Protein AF-A0A3L6DCF6-F1 (afdb_monomer)

pLDDT: mean 74.69, std 24.68, range [28.59, 96.44]

Nearest PDB structures (foldseek):
  2i6b-assembly2_B  TM=7.792E-01  e=4.468E-04  Homo sapiens
  4o1l-assembly2_A  TM=8.245E-01  e=1.700E-03  Homo sapiens
  4o1l-assembly3_B  TM=7.896E-01  e=2.374E-03  Homo sapiens
  1bx4-assembly1_A  TM=7.912E-01  e=4.952E-03  Homo sapiens
  5kb5-assembly1_A  TM=7.960E-01  e=9.036E-03  Mus musculus

Structure (mmCIF, N/CA/C/O backbone):
data_AF-A0A3L6DCF6-F1
#
_entry.id   AF-A0A3L6DCF6-F1
#
loop_
_atom_site.group_PDB
_atom_site.id
_atom_site.type_symbol
_atom_site.label_atom_id
_atom_site.label_alt_id
_atom_site.label_comp_id
_atom_site.label_asym_id
_atom_site.label_entity_id
_atom_site.label_seq_id
_atom_site.pdbx_PDB_ins_code
_atom_site.Cartn_x
_atom_site.Cartn_y
_atom_site.Cartn_z
_atom_site.occupancy
_atom_site.B_iso_or_equiv
_atom_site.auth_seq_id
_atom_site.auth_comp_id
_atom_site.auth_asym_id
_atom_site.auth_atom_id
_atom_site.pdbx_PDB_model_num
ATOM 1 N N . MET A 1 1 ? 62.557 -19.282 30.391 1.00 39.28 1 MET A N 1
ATOM 2 C CA . MET A 1 1 ? 63.214 -20.582 30.175 1.00 39.28 1 MET A CA 1
ATOM 3 C C . MET A 1 1 ? 62.256 -21.398 29.322 1.00 39.28 1 MET A C 1
ATOM 5 O O . MET A 1 1 ? 61.224 -21.790 29.841 1.00 39.28 1 MET A O 1
ATOM 9 N N . ASP A 1 2 ? 62.428 -21.539 28.011 1.00 40.66 2 ASP A N 1
ATOM 10 C CA . ASP A 1 2 ? 63.396 -20.920 27.084 1.00 40.66 2 ASP A CA 1
ATOM 11 C C . ASP A 1 2 ? 62.644 -20.511 25.798 1.00 40.66 2 ASP A C 1
ATOM 13 O O . ASP A 1 2 ? 61.616 -21.097 25.482 1.00 40.66 2 ASP A O 1
ATOM 17 N N . ARG A 1 3 ? 62.909 -19.362 25.163 1.00 33.06 3 ARG A N 1
ATOM 18 C CA . ARG A 1 3 ? 64.128 -18.913 24.453 1.00 33.06 3 ARG A CA 1
ATOM 19 C C . ARG A 1 3 ? 64.328 -19.662 23.125 1.00 33.06 3 ARG A C 1
ATOM 21 O O . ARG A 1 3 ? 64.886 -20.750 23.091 1.00 33.06 3 ARG A O 1
ATOM 28 N N . ALA A 1 4 ? 63.887 -19.034 22.035 1.00 43.88 4 ALA A N 1
ATOM 29 C CA . ALA A 1 4 ? 64.196 -19.442 20.663 1.00 43.88 4 ALA A CA 1
ATOM 30 C C . ALA A 1 4 ? 65.605 -18.985 20.233 1.00 43.88 4 ALA A C 1
ATOM 32 O O . ALA A 1 4 ? 66.178 -18.089 20.865 1.00 43.88 4 ALA A O 1
ATOM 33 N N . PRO A 1 5 ? 66.123 -19.542 19.125 1.00 48.34 5 PRO A N 1
ATOM 34 C CA . PRO A 1 5 ? 66.824 -18.709 18.140 1.00 48.34 5 PRO A CA 1
ATOM 35 C C . PRO A 1 5 ? 66.491 -19.038 16.659 1.00 48.34 5 PRO A C 1
ATOM 37 O O . PRO A 1 5 ? 66.189 -20.177 16.339 1.00 48.34 5 PRO A O 1
ATOM 40 N N . GLU A 1 6 ? 66.562 -17.998 15.806 1.00 37.25 6 GLU A N 1
ATOM 41 C CA . GLU A 1 6 ? 67.242 -17.886 14.478 1.00 37.25 6 GLU A CA 1
ATOM 42 C C . GLU A 1 6 ? 67.192 -19.024 13.412 1.00 37.25 6 GLU A C 1
ATOM 44 O O . GLU A 1 6 ? 67.131 -20.195 13.746 1.00 37.25 6 GLU A O 1
ATOM 49 N N . ARG A 1 7 ? 67.337 -18.811 12.084 1.00 31.50 7 ARG A N 1
ATOM 50 C CA . ARG A 1 7 ? 67.260 -17.663 11.128 1.00 31.50 7 ARG A CA 1
ATOM 51 C C . ARG A 1 7 ? 67.225 -18.236 9.677 1.00 31.50 7 ARG A C 1
ATOM 53 O O . ARG A 1 7 ? 67.524 -19.407 9.482 1.00 31.50 7 ARG A O 1
ATOM 60 N N . ALA A 1 8 ? 66.922 -17.409 8.668 1.00 35.50 8 ALA A N 1
ATOM 61 C CA . ALA A 1 8 ? 67.110 -17.665 7.212 1.00 35.50 8 ALA A CA 1
ATOM 62 C C . ALA A 1 8 ? 68.236 -16.740 6.649 1.00 35.50 8 ALA A C 1
ATOM 64 O O . ALA A 1 8 ? 68.795 -16.014 7.481 1.00 35.50 8 ALA A O 1
ATOM 65 N N . PRO A 1 9 ? 68.562 -16.619 5.326 1.00 55.28 9 PRO A N 1
ATOM 66 C CA . PRO A 1 9 ? 68.182 -17.326 4.068 1.00 55.28 9 PRO A CA 1
ATOM 67 C C . PRO A 1 9 ? 69.472 -17.951 3.408 1.00 55.28 9 PRO A C 1
ATOM 69 O O . PRO A 1 9 ? 70.276 -18.413 4.220 1.00 55.28 9 PRO A O 1
ATOM 72 N N . PRO A 1 10 ? 69.811 -17.976 2.075 1.00 43.50 10 PRO A N 1
ATOM 73 C CA . PRO A 1 10 ? 69.110 -17.729 0.783 1.00 43.50 10 PRO A CA 1
ATOM 74 C C . PRO A 1 10 ? 69.400 -18.747 -0.380 1.00 43.50 10 PRO A C 1
ATOM 76 O O . PRO A 1 10 ? 70.122 -19.721 -0.202 1.00 43.50 10 PRO A O 1
ATOM 79 N N . GLY A 1 11 ? 68.883 -18.459 -1.592 1.00 29.33 11 GLY A N 1
ATOM 80 C CA . GLY A 1 11 ? 69.144 -19.115 -2.905 1.00 29.33 11 GLY A CA 1
ATOM 81 C C . GLY A 1 11 ? 67.841 -19.169 -3.739 1.00 29.33 11 GLY A C 1
ATOM 82 O O . GLY A 1 11 ? 66.819 -19.510 -3.155 1.00 29.33 11 GLY A O 1
ATOM 83 N N . ALA A 1 12 ? 67.684 -18.687 -4.986 1.00 31.36 12 ALA A N 1
ATOM 84 C CA . ALA A 1 12 ? 68.472 -18.736 -6.241 1.00 31.36 12 ALA A CA 1
ATOM 85 C C . ALA A 1 12 ? 68.382 -20.094 -6.985 1.00 31.36 12 ALA A C 1
ATOM 87 O O . ALA A 1 12 ? 68.496 -21.119 -6.318 1.00 31.36 12 ALA A O 1
ATOM 88 N N . SER A 1 13 ? 68.223 -20.181 -8.318 1.00 32.66 13 SER A N 1
ATOM 89 C CA . SER A 1 13 ? 67.765 -19.227 -9.367 1.00 32.66 13 SER A CA 1
ATOM 90 C C . SER A 1 13 ? 67.566 -19.979 -10.713 1.00 32.66 13 SER A C 1
ATOM 92 O O . SER A 1 13 ? 68.045 -21.106 -10.821 1.00 32.66 13 SER A O 1
ATOM 94 N N . GLU A 1 14 ? 66.884 -19.362 -11.702 1.00 30.86 14 GLU A N 1
ATOM 95 C CA . GLU A 1 14 ? 66.653 -19.879 -13.084 1.00 30.86 14 GLU A CA 1
ATOM 96 C C . GLU A 1 14 ? 65.966 -21.281 -13.160 1.00 30.86 14 GLU A C 1
ATOM 98 O O . GLU A 1 14 ? 65.619 -21.844 -12.121 1.00 30.86 14 GLU A O 1
ATOM 103 N N . SER A 1 15 ? 65.579 -21.896 -14.288 1.00 30.95 15 SER A N 1
ATOM 104 C CA . SER A 1 15 ? 65.615 -21.669 -15.762 1.00 30.95 15 SER A CA 1
ATOM 105 C C . SER A 1 15 ? 64.418 -22.444 -16.384 1.00 30.95 15 SER A C 1
ATOM 107 O O . SER A 1 15 ? 63.766 -23.199 -15.661 1.00 30.95 15 SER A O 1
ATOM 109 N N . ASP A 1 16 ? 64.042 -22.411 -17.669 1.00 29.14 16 ASP A N 1
ATOM 110 C CA . ASP A 1 16 ? 64.216 -21.525 -18.843 1.00 29.14 16 ASP A CA 1
ATOM 111 C C . ASP A 1 16 ? 63.057 -21.876 -19.817 1.00 29.14 16 ASP A C 1
ATOM 113 O O . ASP A 1 16 ? 62.383 -22.885 -19.608 1.00 29.14 16 ASP A O 1
ATOM 117 N N . ASP A 1 17 ? 62.811 -21.053 -20.844 1.00 32.91 17 ASP A N 1
ATOM 118 C CA . ASP A 1 17 ? 62.524 -21.485 -22.235 1.00 32.91 17 ASP A CA 1
ATOM 119 C C . ASP A 1 17 ? 62.140 -20.252 -23.083 1.00 32.91 17 ASP A C 1
ATOM 121 O O . ASP A 1 17 ? 60.974 -19.862 -23.189 1.00 32.91 17 ASP A O 1
ATOM 125 N N . GLU A 1 18 ? 63.146 -19.611 -23.686 1.00 34.00 18 GLU A N 1
ATOM 126 C CA . GLU A 1 18 ? 62.960 -18.613 -24.746 1.00 34.00 18 GLU A CA 1
ATOM 127 C C . GLU A 1 18 ? 63.089 -19.279 -26.126 1.00 34.00 18 GLU A C 1
ATOM 129 O O . GLU A 1 18 ? 64.118 -19.884 -26.424 1.00 34.00 18 GLU A O 1
ATOM 134 N N . GLU A 1 19 ? 62.116 -19.077 -27.020 1.00 33.81 19 GLU A N 1
ATOM 135 C CA . GLU A 1 19 ? 62.343 -19.183 -28.471 1.00 33.81 19 GLU A CA 1
ATOM 136 C C . GLU A 1 19 ? 62.089 -17.821 -29.140 1.00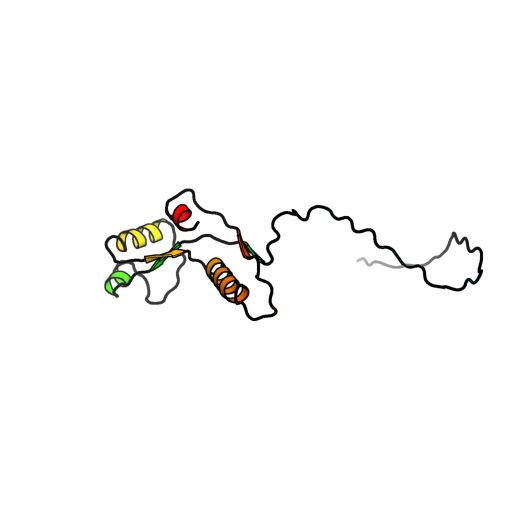 33.81 19 GLU A C 1
ATOM 138 O O . GLU A 1 19 ? 60.973 -17.494 -29.552 1.00 33.81 19 GLU A O 1
ATOM 143 N N . GLU A 1 20 ? 63.141 -17.004 -29.268 1.00 34.25 20 GLU A N 1
ATOM 144 C CA . GLU A 1 20 ? 63.126 -15.824 -30.140 1.00 34.25 20 GLU A CA 1
ATOM 145 C C . GLU A 1 20 ? 63.503 -16.222 -31.573 1.00 34.25 20 GLU A C 1
ATOM 147 O O . GLU A 1 20 ? 64.653 -16.574 -31.836 1.00 34.25 20 GLU A O 1
ATOM 152 N N . HIS A 1 21 ? 62.593 -16.055 -32.541 1.00 31.72 21 HIS A N 1
ATOM 153 C CA . HIS A 1 21 ? 62.956 -16.082 -33.962 1.00 31.72 21 HIS A CA 1
ATOM 154 C C . HIS A 1 21 ? 62.210 -15.042 -34.818 1.00 31.72 21 HIS A C 1
ATOM 156 O O . HIS A 1 21 ? 61.031 -15.184 -35.131 1.00 31.72 21 HIS A O 1
ATOM 162 N N . GLY A 1 22 ? 62.969 -14.067 -35.339 1.00 28.59 22 GLY A N 1
ATOM 163 C CA . GLY A 1 22 ? 62.729 -13.525 -36.684 1.00 28.59 22 GLY A CA 1
ATOM 164 C C . GLY A 1 22 ? 62.105 -12.131 -36.800 1.00 28.59 22 GLY A C 1
ATOM 165 O O . GLY A 1 22 ? 60.986 -11.982 -37.288 1.00 28.59 22 GLY A O 1
ATOM 166 N N . LEU A 1 23 ? 62.878 -11.077 -36.515 1.00 34.84 23 LEU A N 1
ATOM 167 C CA . LEU A 1 23 ? 62.540 -9.714 -36.947 1.00 34.84 23 LEU A CA 1
ATOM 168 C C . LEU A 1 23 ? 62.413 -9.617 -38.481 1.00 34.84 23 LEU A C 1
ATOM 170 O O . LEU A 1 23 ? 63.405 -9.740 -39.204 1.00 34.84 23 LEU A O 1
ATOM 174 N N . ARG A 1 24 ? 61.224 -9.272 -38.996 1.00 31.45 24 ARG A N 1
ATOM 175 C CA . ARG A 1 24 ? 61.079 -8.767 -40.373 1.00 31.45 24 ARG A CA 1
ATOM 176 C C . ARG A 1 24 ? 59.949 -7.746 -40.498 1.00 31.45 24 ARG A C 1
ATOM 178 O O . ARG A 1 24 ? 58.777 -8.074 -40.361 1.00 31.45 24 ARG A O 1
ATOM 185 N N . GLY A 1 25 ? 60.310 -6.491 -40.766 1.00 36.22 25 GLY A N 1
ATOM 186 C CA . GLY A 1 25 ? 59.351 -5.391 -40.886 1.00 36.22 25 GLY A CA 1
ATOM 187 C C . GLY A 1 25 ? 58.447 -5.504 -42.119 1.00 36.22 25 GLY A C 1
ATOM 188 O O . GLY A 1 25 ? 58.916 -5.815 -43.214 1.00 36.22 25 GLY A O 1
ATOM 189 N N . GLY A 1 26 ? 57.161 -5.193 -41.936 1.00 30.64 26 GLY A N 1
ATOM 190 C CA . GLY A 1 26 ? 56.140 -5.125 -42.982 1.00 30.64 26 GLY A CA 1
ATOM 191 C C . GLY A 1 26 ? 55.215 -3.925 -42.765 1.00 30.64 26 GLY A C 1
ATOM 192 O O . GLY A 1 26 ? 54.868 -3.588 -41.633 1.00 30.64 26 GLY A O 1
ATOM 193 N N . LYS A 1 27 ? 54.856 -3.241 -43.852 1.00 30.42 27 LYS A N 1
ATOM 194 C CA . LYS A 1 27 ? 54.030 -2.025 -43.845 1.00 30.42 27 LYS A CA 1
ATOM 195 C C . LYS A 1 27 ? 52.558 -2.398 -43.633 1.00 30.42 27 LYS A C 1
ATOM 197 O O . LYS A 1 27 ? 52.041 -3.243 -44.353 1.00 30.42 27 LYS A O 1
ATOM 202 N N . ARG A 1 28 ? 51.890 -1.766 -42.660 1.00 32.72 28 ARG A N 1
ATOM 203 C CA . ARG A 1 28 ? 50.436 -1.888 -42.464 1.00 32.72 28 ARG A CA 1
ATOM 204 C C . ARG A 1 28 ? 49.716 -0.927 -43.404 1.00 32.72 28 ARG A C 1
ATOM 206 O O . ARG A 1 28 ? 49.635 0.262 -43.107 1.00 32.72 28 ARG A O 1
ATOM 213 N N . ASP A 1 29 ? 49.209 -1.458 -44.507 1.00 32.44 29 ASP A N 1
ATOM 214 C CA . ASP A 1 29 ? 48.124 -0.850 -45.278 1.00 32.44 29 ASP A CA 1
ATOM 215 C C . ASP A 1 29 ? 46.809 -1.551 -44.879 1.00 32.44 29 ASP A C 1
ATOM 217 O O . ASP A 1 29 ? 46.836 -2.703 -44.447 1.00 32.44 29 ASP A O 1
ATOM 221 N N . GLY A 1 30 ? 45.688 -0.826 -44.880 1.00 41.56 30 GLY A N 1
ATOM 222 C CA . GLY A 1 30 ? 44.486 -1.224 -44.134 1.00 41.56 30 GLY A CA 1
ATOM 223 C C . GLY A 1 30 ? 43.624 -2.294 -44.807 1.00 41.56 30 GLY A C 1
ATOM 224 O O . GLY A 1 30 ? 43.265 -2.155 -45.974 1.00 41.56 30 GLY A O 1
ATOM 225 N N . GLU A 1 31 ? 43.225 -3.299 -44.029 1.00 34.03 31 GLU A N 1
ATOM 226 C CA . GLU A 1 31 ? 42.185 -4.269 -44.379 1.00 34.03 31 GLU A CA 1
ATOM 227 C C . GLU A 1 31 ? 40.854 -3.820 -43.753 1.00 34.03 31 GLU A C 1
ATOM 229 O O . GLU A 1 31 ? 40.829 -3.361 -42.607 1.00 34.03 31 GLU A O 1
ATOM 234 N N . VAL A 1 32 ? 39.760 -3.877 -44.517 1.00 40.88 32 VAL A N 1
ATOM 235 C CA . VAL A 1 32 ? 38.416 -3.535 -44.027 1.00 40.88 32 VAL A CA 1
ATOM 236 C C . VAL A 1 32 ? 37.756 -4.783 -43.454 1.00 40.88 32 VAL A C 1
ATOM 238 O O . VAL A 1 32 ? 37.485 -5.733 -44.182 1.00 40.88 32 VAL A O 1
ATOM 241 N N . ASP A 1 33 ? 37.517 -4.770 -42.145 1.00 38.09 33 ASP A N 1
ATOM 242 C CA . ASP A 1 33 ? 36.827 -5.845 -41.431 1.00 38.09 33 ASP A CA 1
ATOM 243 C C . ASP A 1 33 ? 35.329 -5.796 -41.784 1.00 38.09 33 ASP A C 1
ATOM 245 O O . ASP A 1 33 ? 34.569 -4.975 -41.262 1.00 38.09 33 ASP A O 1
ATOM 249 N N . ASP A 1 34 ? 34.929 -6.609 -42.766 1.00 41.31 34 ASP A N 1
ATOM 250 C CA . ASP A 1 34 ? 33.547 -6.717 -43.245 1.00 41.31 34 ASP A CA 1
ATOM 251 C C . ASP A 1 34 ? 32.731 -7.533 -42.227 1.00 41.31 34 ASP A C 1
ATOM 253 O O . ASP A 1 34 ? 32.573 -8.755 -42.318 1.00 41.31 34 ASP A O 1
ATOM 257 N N . ALA A 1 35 ? 32.319 -6.840 -41.163 1.00 47.03 35 ALA A N 1
ATOM 258 C CA . ALA A 1 35 ? 31.728 -7.422 -39.967 1.00 47.03 35 ALA A CA 1
ATOM 259 C C . ALA A 1 35 ? 30.365 -8.077 -40.259 1.00 47.03 35 ALA A C 1
ATOM 261 O O . ALA A 1 35 ? 29.314 -7.436 -40.211 1.00 47.03 35 ALA A O 1
ATOM 262 N N . LEU A 1 36 ? 30.397 -9.384 -40.531 1.00 47.03 36 LEU A N 1
ATOM 263 C CA . LEU A 1 36 ? 29.235 -10.230 -40.809 1.00 47.03 36 LEU A CA 1
ATOM 264 C C . LEU A 1 36 ? 28.151 -10.094 -39.721 1.00 47.03 36 LEU A C 1
ATOM 266 O O . LEU A 1 36 ? 28.303 -10.611 -38.612 1.00 47.03 36 LEU A O 1
ATOM 270 N N . GLU A 1 37 ? 27.022 -9.455 -40.043 1.00 51.34 37 GLU A N 1
ATOM 271 C CA . GLU A 1 37 ? 25.892 -9.342 -39.114 1.00 51.34 37 GLU A CA 1
ATOM 272 C C . GLU A 1 37 ? 25.230 -10.706 -38.852 1.00 51.34 37 GLU A C 1
ATOM 274 O O . GLU A 1 37 ? 24.433 -11.209 -39.652 1.00 51.34 37 GLU A O 1
ATOM 279 N N . LEU A 1 38 ? 25.480 -11.284 -37.671 1.00 49.78 38 LEU A N 1
ATOM 280 C CA . LEU A 1 38 ? 24.675 -12.389 -37.146 1.00 49.78 38 LEU A CA 1
ATOM 281 C C . LEU A 1 38 ? 23.293 -11.878 -36.708 1.00 49.78 38 LEU A C 1
ATOM 283 O O . LEU A 1 38 ? 23.031 -11.647 -35.527 1.00 49.78 38 LEU A O 1
ATOM 287 N N . SER A 1 39 ? 22.386 -11.761 -37.677 1.00 57.72 39 SER A N 1
ATOM 288 C CA . SER A 1 39 ? 20.964 -11.451 -37.490 1.00 57.72 39 SER A CA 1
ATOM 289 C C . SER A 1 39 ? 20.182 -12.618 -36.860 1.00 57.72 39 SER A C 1
ATOM 291 O O . SER A 1 39 ? 19.241 -13.173 -37.429 1.00 57.72 39 SER A O 1
ATO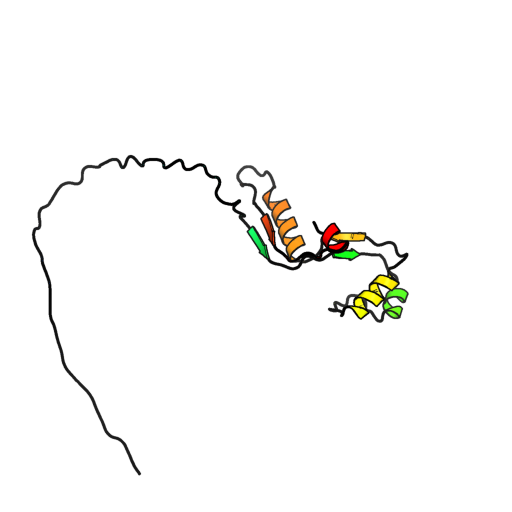M 293 N N . ALA A 1 40 ? 20.546 -12.988 -35.630 1.00 52.03 40 ALA A N 1
ATOM 294 C CA . ALA A 1 40 ? 19.677 -13.790 -34.778 1.00 52.03 40 ALA A CA 1
ATOM 295 C C . ALA A 1 40 ? 18.380 -13.000 -34.487 1.00 52.03 40 ALA A C 1
ATOM 297 O O . ALA A 1 40 ? 18.456 -11.809 -34.170 1.00 52.03 40 ALA A O 1
ATOM 298 N N . PRO A 1 41 ? 17.185 -13.619 -34.561 1.00 50.00 41 PRO A N 1
ATOM 299 C CA . PRO A 1 41 ? 15.945 -12.930 -34.224 1.00 50.00 41 PRO A CA 1
ATOM 300 C C . PRO A 1 41 ? 15.988 -12.501 -32.754 1.00 50.00 41 PRO A C 1
ATOM 302 O O . PRO A 1 41 ? 16.125 -13.338 -31.862 1.00 50.00 41 PRO A O 1
ATOM 305 N N . ALA A 1 42 ? 15.870 -11.195 -32.504 1.00 52.44 42 ALA A N 1
ATOM 306 C CA . ALA A 1 42 ? 16.109 -10.565 -31.203 1.00 52.44 42 ALA A CA 1
ATOM 307 C C . ALA A 1 42 ? 14.982 -10.789 -30.167 1.00 52.44 42 ALA A C 1
ATOM 309 O O . ALA A 1 42 ? 14.566 -9.867 -29.468 1.00 52.44 42 ALA A O 1
ATOM 310 N N . VAL A 1 43 ? 14.509 -12.031 -30.036 1.00 56.88 43 VAL A N 1
ATOM 311 C CA . VAL A 1 43 ? 13.629 -12.494 -28.953 1.00 56.88 43 VAL A CA 1
ATOM 312 C C . VAL A 1 43 ? 14.484 -13.175 -27.882 1.00 56.88 43 VAL A C 1
ATOM 314 O O . VAL A 1 43 ? 14.355 -14.363 -27.586 1.00 56.88 43 VAL A O 1
ATOM 317 N N . GLY A 1 44 ? 15.390 -12.393 -27.291 1.00 57.19 44 GLY A N 1
ATOM 318 C CA . GLY A 1 44 ? 15.857 -12.687 -25.938 1.00 57.19 44 GLY A CA 1
ATOM 319 C C . GLY A 1 44 ? 14.692 -12.559 -24.940 1.00 57.19 44 GLY A C 1
ATOM 320 O O . GLY A 1 44 ? 13.651 -11.995 -25.289 1.00 57.19 44 GLY A O 1
ATOM 321 N N . PRO A 1 45 ? 14.836 -13.053 -23.697 1.00 60.50 45 PRO A N 1
ATOM 322 C CA . PRO A 1 45 ? 13.829 -12.819 -22.662 1.00 60.50 45 PRO A CA 1
ATOM 323 C C . PRO A 1 45 ? 13.594 -11.313 -22.491 1.00 60.50 45 PRO A C 1
ATOM 325 O O . PRO A 1 45 ? 14.543 -10.532 -22.601 1.00 60.50 45 PRO A O 1
ATOM 328 N N . GLU A 1 46 ? 12.349 -10.904 -22.221 1.00 67.50 46 GLU A N 1
ATOM 329 C CA . GLU A 1 46 ? 11.995 -9.486 -22.098 1.00 67.50 46 GLU A CA 1
ATOM 330 C C . GLU A 1 46 ? 12.880 -8.791 -21.060 1.00 67.50 46 GLU A C 1
ATOM 332 O O . GLU A 1 46 ? 12.776 -9.010 -19.851 1.00 67.50 46 GLU A O 1
ATOM 337 N N . ARG A 1 47 ? 13.806 -7.969 -21.561 1.00 84.00 47 ARG A N 1
ATOM 338 C CA . ARG A 1 47 ? 14.815 -7.327 -20.733 1.00 84.00 47 ARG A CA 1
ATOM 339 C C . ARG A 1 47 ? 14.217 -6.093 -20.074 1.00 84.00 47 ARG A C 1
ATOM 341 O O . ARG A 1 47 ? 14.008 -5.076 -20.729 1.00 84.00 47 ARG A O 1
ATOM 348 N N . TRP A 1 48 ? 13.976 -6.205 -18.776 1.00 91.69 48 TRP A N 1
ATOM 349 C CA . TRP A 1 48 ? 13.656 -5.084 -17.901 1.00 91.69 48 TRP A CA 1
ATOM 350 C C . TRP A 1 48 ? 14.889 -4.199 -17.707 1.00 91.69 48 TRP A C 1
ATOM 352 O O . TRP A 1 48 ? 15.993 -4.702 -17.483 1.00 91.69 48 TRP A O 1
ATOM 362 N N . ASP A 1 49 ? 14.694 -2.887 -17.764 1.00 92.19 49 ASP A N 1
ATOM 363 C CA . ASP A 1 49 ? 15.719 -1.896 -17.434 1.00 92.19 49 ASP A CA 1
ATOM 364 C C . ASP A 1 49 ? 15.807 -1.693 -15.919 1.00 92.19 49 ASP A C 1
ATOM 366 O O . ASP A 1 49 ? 16.888 -1.457 -15.380 1.00 92.19 49 ASP A O 1
ATOM 370 N N . VAL A 1 50 ? 14.676 -1.855 -15.218 1.00 94.50 50 VAL A N 1
ATOM 371 C CA . VAL A 1 50 ? 14.604 -1.861 -13.753 1.00 94.50 50 VAL A CA 1
ATOM 372 C C . VAL A 1 50 ? 13.711 -3.003 -13.275 1.00 94.50 50 VAL A C 1
ATOM 374 O O . VAL A 1 50 ? 12.534 -3.080 -13.625 1.00 94.50 50 VAL A O 1
ATOM 377 N N . LEU A 1 51 ? 14.260 -3.857 -12.412 1.00 95.56 51 LEU A N 1
ATOM 378 C CA . LEU A 1 51 ? 13.524 -4.893 -11.692 1.00 95.56 51 LEU A CA 1
ATOM 379 C C . LEU A 1 51 ? 13.612 -4.620 -10.189 1.00 95.56 51 LEU A C 1
ATOM 381 O O . LEU A 1 51 ? 14.692 -4.692 -9.605 1.00 95.56 51 LEU A O 1
ATOM 385 N N . GLY A 1 52 ? 12.481 -4.325 -9.552 1.00 95.44 52 GLY A N 1
ATOM 386 C CA . GLY A 1 52 ? 12.393 -4.234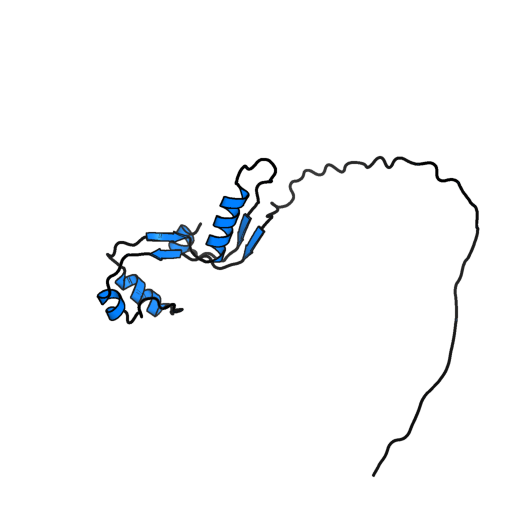 -8.097 1.00 95.44 52 GLY A CA 1
ATOM 387 C C . GLY A 1 52 ? 11.915 -5.547 -7.479 1.00 95.44 52 GLY A C 1
ATOM 388 O O . GLY A 1 52 ? 10.852 -6.039 -7.842 1.00 95.44 52 GLY A O 1
ATOM 389 N N . LEU A 1 53 ? 12.655 -6.083 -6.505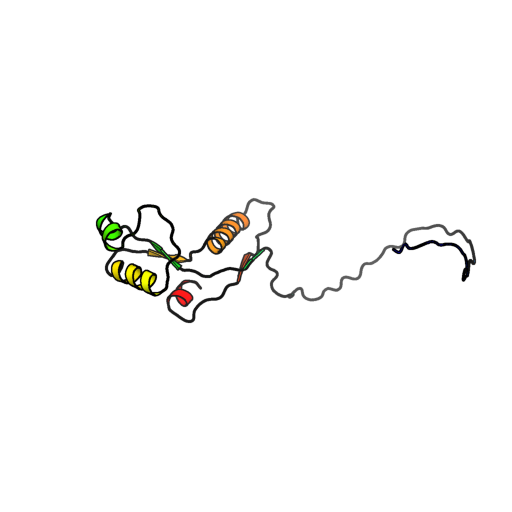 1.00 96.44 53 LEU A N 1
ATOM 390 C CA . LEU A 1 53 ? 12.229 -7.222 -5.684 1.00 96.44 53 LEU A CA 1
ATOM 391 C C . LEU A 1 53 ? 11.667 -6.724 -4.344 1.00 96.44 53 LEU A C 1
ATOM 393 O O . LEU A 1 53 ? 12.368 -6.025 -3.613 1.00 96.44 53 LEU A O 1
ATOM 397 N N . GLY A 1 54 ? 10.433 -7.089 -3.988 1.00 93.75 54 GLY A N 1
ATOM 398 C CA . GLY A 1 54 ? 9.840 -6.647 -2.724 1.00 93.75 54 GLY A CA 1
ATOM 399 C C . GLY A 1 54 ? 8.514 -7.304 -2.346 1.00 93.75 54 GLY A C 1
ATOM 400 O O . GLY A 1 54 ? 8.086 -8.299 -2.928 1.00 93.75 54 GLY A O 1
ATOM 401 N N . GLN A 1 55 ? 7.874 -6.750 -1.316 1.00 92.94 55 GLN A N 1
ATOM 402 C CA . GLN A 1 55 ? 6.601 -7.247 -0.797 1.00 92.94 55 GLN A CA 1
ATOM 403 C C . GLN A 1 55 ? 5.426 -6.588 -1.521 1.00 92.94 55 GLN A C 1
ATOM 405 O O . GLN A 1 55 ? 5.268 -5.369 -1.463 1.00 92.94 55 GLN A O 1
ATOM 410 N N . ALA A 1 56 ? 4.573 -7.406 -2.136 1.00 91.56 56 ALA A N 1
ATOM 411 C CA . ALA A 1 56 ? 3.236 -6.985 -2.521 1.00 91.56 56 ALA A CA 1
ATOM 412 C C . ALA A 1 56 ? 2.395 -6.737 -1.262 1.00 91.56 56 ALA A C 1
ATOM 414 O O . ALA A 1 56 ? 2.341 -7.584 -0.366 1.00 91.56 56 ALA A O 1
ATOM 415 N N . MET A 1 57 ? 1.751 -5.575 -1.176 1.00 92.62 57 MET A N 1
ATOM 416 C CA . MET A 1 57 ? 0.919 -5.200 -0.035 1.00 92.62 57 MET A CA 1
ATOM 417 C C . MET A 1 57 ? -0.187 -4.229 -0.449 1.00 92.62 57 MET A C 1
ATOM 419 O O . MET A 1 57 ? -0.027 -3.442 -1.379 1.00 92.62 57 MET A O 1
ATOM 423 N N . VAL A 1 58 ? -1.324 -4.311 0.239 1.00 94.00 58 VAL A N 1
ATOM 424 C CA . VAL A 1 58 ? -2.511 -3.487 -0.014 1.00 94.00 58 VAL A CA 1
ATOM 425 C C . VAL A 1 58 ? -2.658 -2.494 1.129 1.00 94.00 58 VAL A C 1
ATOM 427 O O . VAL A 1 58 ? -2.768 -2.901 2.287 1.00 94.00 58 VAL A O 1
ATOM 430 N N . ASP A 1 59 ? -2.666 -1.206 0.797 1.00 94.12 59 ASP A N 1
ATOM 431 C CA . ASP A 1 59 ? -2.856 -0.131 1.765 1.00 94.12 59 ASP A CA 1
ATOM 432 C C . ASP A 1 59 ? -4.362 0.129 1.934 1.00 94.12 59 ASP A C 1
ATOM 434 O O . ASP A 1 59 ? -5.088 0.339 0.959 1.00 94.12 59 ASP A O 1
ATOM 438 N N . PHE A 1 60 ? -4.834 0.111 3.182 1.00 93.19 60 PHE A N 1
ATOM 439 C CA . PHE A 1 60 ? -6.213 0.429 3.555 1.00 93.19 60 PHE A CA 1
ATOM 440 C C . PHE A 1 60 ? -6.251 1.829 4.165 1.00 93.19 60 PHE A C 1
ATOM 442 O O . PHE A 1 60 ? -5.575 2.099 5.155 1.00 93.19 60 PHE A O 1
ATOM 449 N N . SER A 1 61 ? -7.038 2.722 3.569 1.00 93.25 61 SER A N 1
ATOM 450 C CA . SER A 1 61 ? -7.094 4.141 3.934 1.00 93.25 61 SER A CA 1
ATOM 451 C C . SER A 1 61 ? -8.532 4.572 4.213 1.00 93.25 61 SER A C 1
ATOM 453 O O . SER A 1 61 ? -9.411 4.347 3.390 1.00 93.25 61 SER A O 1
ATOM 455 N N . GLY A 1 62 ? -8.793 5.178 5.368 1.00 92.12 62 GLY A N 1
ATOM 456 C CA . GLY A 1 62 ? -10.125 5.640 5.765 1.00 92.12 62 GLY A CA 1
ATOM 457 C C . GLY A 1 62 ? -10.026 6.832 6.710 1.00 92.12 62 GLY A C 1
ATOM 458 O O . GLY A 1 62 ? -9.010 7.007 7.381 1.00 92.12 62 GLY A O 1
ATOM 459 N N . MET A 1 63 ? -11.069 7.661 6.741 1.00 92.31 63 MET A N 1
ATOM 460 C CA . MET A 1 63 ? -11.181 8.740 7.725 1.00 92.31 63 MET A CA 1
ATOM 461 C C . MET A 1 63 ? -11.696 8.158 9.041 1.00 92.31 63 MET A C 1
ATOM 463 O O . MET A 1 63 ? -12.684 7.426 9.040 1.00 92.31 63 MET A O 1
ATOM 467 N N . VAL A 1 64 ? -11.032 8.493 10.145 1.00 91.31 64 VAL A N 1
ATOM 468 C CA . VAL A 1 64 ? -11.384 8.054 11.502 1.00 91.31 64 VAL A CA 1
ATOM 469 C C . VAL A 1 64 ? -11.327 9.236 12.465 1.00 91.31 64 VAL A C 1
ATOM 471 O O . VAL A 1 64 ? -10.615 10.212 12.217 1.00 91.31 64 VAL A O 1
ATOM 474 N N . ASP A 1 65 ? -12.091 9.145 13.545 1.00 93.19 65 ASP A N 1
ATOM 475 C CA . ASP A 1 65 ? -12.059 10.072 14.674 1.00 93.19 65 ASP A CA 1
ATOM 476 C C . ASP A 1 65 ? -11.028 9.637 15.735 1.00 93.19 65 ASP A C 1
ATOM 478 O O . ASP A 1 65 ? -10.384 8.590 15.629 1.00 93.19 65 ASP A O 1
ATOM 482 N N . ASP A 1 66 ? -10.846 10.469 16.761 1.00 95.19 66 ASP A N 1
ATOM 483 C CA . ASP A 1 66 ? -9.924 10.167 17.859 1.00 95.19 66 ASP A CA 1
ATOM 484 C C . ASP A 1 66 ? -10.481 9.086 18.812 1.00 95.19 66 ASP A C 1
ATOM 486 O O . ASP A 1 66 ? -9.703 8.337 19.397 1.00 95.19 66 ASP A O 1
ATOM 490 N N . GLU A 1 67 ? -11.807 8.896 18.880 1.00 94.38 67 GLU A N 1
ATOM 491 C CA . GLU A 1 67 ? -12.443 7.814 19.655 1.00 94.38 67 GLU A CA 1
ATOM 492 C C . GLU A 1 67 ? -12.082 6.426 19.088 1.00 94.38 67 GLU A C 1
ATOM 494 O O . GLU A 1 67 ? -11.793 5.486 19.831 1.00 94.38 67 GLU A O 1
ATOM 499 N N . PHE A 1 68 ? -12.037 6.288 17.759 1.00 92.12 68 PHE A N 1
ATOM 500 C CA . PHE A 1 68 ? -11.554 5.094 17.065 1.00 92.12 68 PHE A CA 1
ATOM 501 C C . PHE A 1 68 ? -10.089 4.786 17.404 1.00 92.12 68 PHE A C 1
ATOM 503 O O . PHE A 1 68 ? -9.737 3.619 17.609 1.00 92.12 68 PHE A O 1
ATOM 510 N N . LEU A 1 69 ? -9.238 5.816 17.481 1.00 93.69 69 LEU A N 1
ATOM 511 C CA . LEU A 1 69 ? -7.825 5.670 17.837 1.00 93.69 69 LEU A CA 1
ATOM 512 C C . LEU A 1 69 ? -7.661 5.233 19.300 1.00 93.69 69 LEU A C 1
ATOM 514 O O . LEU A 1 69 ? -6.949 4.262 19.564 1.00 93.69 69 LEU A O 1
ATOM 518 N N . GLU A 1 70 ? -8.378 5.865 20.234 1.00 94.31 70 GLU A N 1
ATOM 519 C CA . GLU A 1 70 ? -8.397 5.483 21.653 1.00 94.31 70 GLU A CA 1
ATOM 520 C C . GLU A 1 70 ? -8.900 4.044 21.853 1.00 94.31 70 GLU A C 1
ATOM 522 O O . GLU A 1 70 ? -8.226 3.231 22.495 1.00 94.31 70 GLU A O 1
ATOM 527 N N . ARG A 1 71 ? -10.028 3.681 21.222 1.00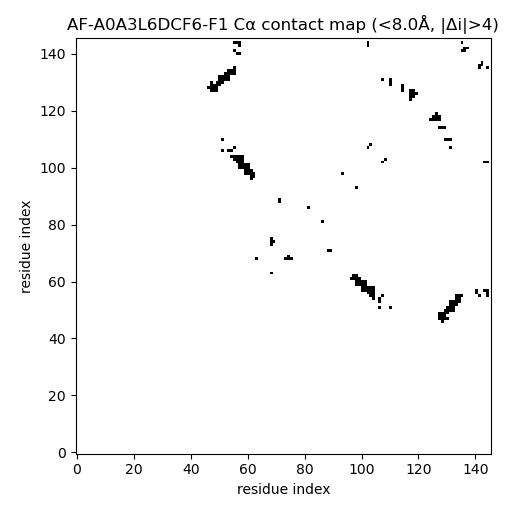 92.75 71 ARG A N 1
ATOM 528 C CA . ARG A 1 71 ? -10.636 2.336 21.274 1.00 92.75 71 ARG A CA 1
ATOM 529 C C . ARG A 1 71 ? -9.700 1.223 20.790 1.00 92.75 71 ARG A C 1
ATOM 531 O O . ARG A 1 71 ? -9.822 0.086 21.245 1.00 92.75 71 ARG A O 1
ATOM 538 N N . LEU A 1 72 ? -8.778 1.526 19.877 1.00 92.50 72 LEU A N 1
ATOM 539 C CA . LEU A 1 72 ? -7.761 0.589 19.386 1.00 92.50 72 LEU A CA 1
ATOM 540 C C . LEU A 1 72 ? -6.387 0.759 20.055 1.00 92.50 72 LEU A C 1
ATOM 542 O O . LEU A 1 72 ? -5.469 -0.002 19.743 1.00 92.50 72 LEU A O 1
ATOM 546 N N . SER A 1 73 ? -6.243 1.724 20.971 1.00 93.88 73 SER A N 1
ATOM 547 C CA . SER A 1 73 ? -4.974 2.111 21.604 1.00 93.88 73 SER A CA 1
ATOM 548 C C . SER A 1 73 ? -3.877 2.462 20.585 1.00 93.88 73 SER A C 1
ATOM 550 O O . SER A 1 73 ? -2.726 2.039 20.710 1.00 93.88 73 SER A O 1
ATOM 552 N N . ILE A 1 74 ? -4.250 3.220 19.550 1.00 93.75 74 ILE A N 1
ATOM 553 C CA . ILE A 1 74 ? -3.359 3.705 18.491 1.00 93.75 74 ILE A CA 1
ATOM 554 C C . ILE A 1 74 ? -2.985 5.161 18.781 1.00 93.75 74 ILE A C 1
ATOM 556 O O . ILE A 1 74 ? -3.835 6.046 18.775 1.00 93.75 74 ILE A O 1
ATOM 560 N N . GLU A 1 75 ? -1.697 5.428 18.986 1.00 95.00 75 GLU A N 1
ATOM 561 C CA . GLU A 1 75 ? -1.184 6.792 19.122 1.00 95.00 75 GLU A CA 1
ATOM 562 C C . GLU A 1 75 ? -1.245 7.546 17.779 1.00 95.00 75 GLU A C 1
ATOM 564 O O . GLU A 1 75 ? -0.828 7.046 16.728 1.00 95.00 75 GLU A O 1
ATOM 569 N N . LYS A 1 76 ? -1.775 8.773 17.807 1.00 95.62 76 LYS A N 1
ATOM 570 C CA . LYS A 1 76 ? -2.029 9.592 16.615 1.00 95.62 76 LYS A CA 1
ATOM 571 C C . LYS A 1 76 ? -0.716 10.004 15.939 1.00 95.62 76 LYS A C 1
ATOM 573 O O . LYS A 1 76 ? 0.067 10.767 16.492 1.00 95.62 76 LYS A O 1
ATOM 578 N N . GLY A 1 77 ? -0.493 9.508 14.721 1.00 94.38 77 GLY A N 1
ATOM 579 C CA . GLY A 1 77 ? 0.742 9.729 13.956 1.00 94.38 77 GLY A CA 1
ATOM 580 C C . GLY A 1 77 ? 1.850 8.695 14.200 1.00 94.38 77 GLY A C 1
ATOM 581 O O . GLY A 1 77 ? 2.887 8.761 13.539 1.00 94.38 77 GLY A O 1
ATOM 582 N N . ALA A 1 78 ? 1.644 7.716 15.087 1.00 92.75 78 ALA A N 1
ATOM 583 C CA . ALA A 1 78 ? 2.601 6.634 15.296 1.00 92.75 78 ALA A CA 1
ATOM 584 C C . ALA A 1 78 ? 2.632 5.637 14.121 1.00 92.75 78 ALA A C 1
ATOM 586 O O . ALA A 1 78 ? 1.660 5.457 13.383 1.00 92.75 78 ALA A O 1
ATOM 587 N N . ARG A 1 79 ? 3.757 4.924 13.977 1.00 94.31 79 ARG A N 1
ATOM 588 C CA . ARG A 1 79 ? 3.934 3.838 13.002 1.00 94.31 79 ARG A CA 1
ATOM 589 C C . ARG A 1 79 ? 4.383 2.568 13.718 1.00 94.31 79 ARG A C 1
ATOM 591 O O . ARG A 1 79 ? 5.507 2.498 14.204 1.00 94.31 79 ARG A O 1
ATOM 598 N N . LYS A 1 80 ? 3.525 1.545 13.735 1.00 91.62 80 LYS A N 1
ATOM 599 C CA . LYS A 1 80 ? 3.779 0.254 14.390 1.00 91.62 80 LYS A CA 1
ATOM 600 C C . LYS A 1 80 ? 3.656 -0.899 13.390 1.00 91.62 80 LYS A C 1
ATOM 602 O O . LYS A 1 80 ? 2.701 -0.949 12.620 1.00 91.62 80 LYS A O 1
ATOM 607 N N . VAL A 1 81 ? 4.596 -1.845 13.431 1.00 93.31 81 VAL A N 1
ATOM 608 C CA . VAL A 1 81 ? 4.412 -3.170 12.814 1.00 93.31 81 VAL A CA 1
ATOM 609 C C . VAL A 1 81 ? 3.586 -4.014 13.781 1.00 93.31 81 VAL A C 1
ATOM 611 O O . VAL A 1 81 ? 3.957 -4.157 14.944 1.00 93.31 81 VAL A O 1
ATOM 614 N N . ILE A 1 82 ? 2.457 -4.533 13.304 1.00 93.94 82 ILE A N 1
ATOM 615 C CA . ILE A 1 82 ? 1.470 -5.257 14.112 1.00 93.94 82 ILE A CA 1
ATOM 616 C C . ILE A 1 82 ? 1.372 -6.725 13.694 1.00 93.94 82 ILE A C 1
ATOM 618 O O . ILE A 1 82 ? 1.619 -7.073 12.537 1.00 93.94 82 ILE A O 1
ATOM 622 N N . ASN A 1 83 ? 1.000 -7.591 14.633 1.00 94.50 83 ASN A N 1
ATOM 623 C CA . ASN A 1 83 ? 0.806 -9.014 14.371 1.00 94.50 83 ASN A CA 1
ATOM 624 C C . ASN A 1 83 ? -0.540 -9.298 13.661 1.00 94.50 83 ASN A C 1
ATOM 626 O O . ASN A 1 83 ? -1.353 -8.403 13.408 1.00 94.50 83 ASN A O 1
ATOM 630 N N . HIS A 1 84 ? -0.787 -10.564 13.313 1.00 92.38 84 HIS A N 1
ATOM 631 C CA . HIS A 1 84 ? -1.985 -10.954 12.565 1.00 92.38 84 HIS A CA 1
ATOM 632 C C . HIS A 1 84 ? -3.295 -10.783 13.362 1.00 92.38 84 HIS A C 1
ATOM 634 O O . HIS A 1 84 ? -4.326 -10.483 12.759 1.00 92.38 84 HIS A O 1
ATOM 640 N N . GLU A 1 85 ? -3.266 -10.921 14.693 1.00 94.25 85 GLU A N 1
ATOM 641 C CA . GLU A 1 85 ? -4.426 -10.689 15.560 1.00 94.25 85 GLU A CA 1
ATOM 642 C C . GLU A 1 85 ? -4.757 -9.202 15.677 1.00 94.25 85 GLU A C 1
ATOM 644 O O . GLU A 1 85 ? -5.914 -8.816 15.541 1.00 94.25 85 GLU A O 1
ATOM 649 N N . GLU A 1 86 ? -3.740 -8.369 15.921 1.00 93.69 86 GLU A N 1
ATOM 650 C CA . GLU A 1 86 ? -3.842 -6.911 15.985 1.00 93.69 86 GLU A CA 1
ATOM 651 C C . GLU A 1 86 ? -4.399 -6.368 14.670 1.00 93.69 86 GLU A C 1
ATOM 653 O O . GLU A 1 86 ? -5.390 -5.642 14.679 1.00 93.69 86 GLU A O 1
ATOM 658 N N . ARG A 1 87 ? -3.846 -6.813 13.533 1.00 92.62 87 ARG A N 1
ATOM 659 C CA . ARG A 1 87 ? -4.377 -6.504 12.200 1.00 92.62 87 ARG A CA 1
ATOM 660 C C . ARG A 1 87 ? -5.840 -6.934 12.066 1.00 92.62 87 ARG A C 1
ATOM 662 O O . ARG A 1 87 ? -6.647 -6.181 11.535 1.00 92.62 87 ARG A O 1
ATOM 669 N N . GLY A 1 88 ? -6.201 -8.109 12.584 1.00 93.06 88 GLY A N 1
ATOM 670 C CA . GLY A 1 88 ? -7.587 -8.579 12.623 1.00 93.06 88 GLY A CA 1
ATOM 671 C C . GLY A 1 88 ? -8.509 -7.735 13.514 1.00 93.06 88 GLY A C 1
ATOM 672 O O . GLY A 1 88 ? -9.681 -7.581 13.182 1.00 93.06 88 GLY A O 1
ATOM 673 N N . ARG A 1 89 ? -8.007 -7.166 14.621 1.00 93.62 89 ARG A N 1
ATOM 674 C CA . ARG A 1 89 ? -8.757 -6.225 15.473 1.00 93.62 89 ARG A CA 1
ATOM 675 C C . ARG A 1 89 ? -8.994 -4.897 14.749 1.00 93.62 89 ARG A C 1
ATOM 677 O O . ARG A 1 89 ? -10.136 -4.453 14.703 1.00 93.62 89 ARG A O 1
ATOM 684 N N . VAL A 1 90 ? -7.960 -4.324 14.125 1.00 93.25 90 VAL A N 1
ATOM 685 C CA . VAL A 1 90 ? -8.068 -3.076 13.346 1.00 93.25 90 VAL A CA 1
ATOM 686 C C . VAL A 1 90 ? -9.026 -3.246 12.162 1.00 93.25 90 VAL A C 1
ATOM 688 O O . VAL A 1 90 ? -9.967 -2.472 12.035 1.00 93.25 90 VAL A O 1
ATOM 691 N N . LEU A 1 91 ? -8.860 -4.292 11.342 1.00 91.06 91 LEU A N 1
ATOM 692 C CA . LEU A 1 91 ? -9.716 -4.516 10.168 1.00 91.06 91 LEU A CA 1
ATOM 693 C C . LEU A 1 91 ? -11.193 -4.738 10.531 1.00 91.06 91 LEU A C 1
ATOM 695 O O . LEU A 1 91 ? -12.057 -4.268 9.802 1.00 91.06 91 LEU A O 1
ATOM 699 N N . ARG A 1 92 ? -11.500 -5.394 11.662 1.00 92.50 92 ARG A N 1
ATOM 700 C CA . ARG A 1 92 ? -12.889 -5.516 12.148 1.00 92.50 92 ARG A CA 1
ATOM 701 C C . ARG A 1 92 ? -13.455 -4.207 12.697 1.00 92.50 92 ARG A C 1
ATOM 703 O O . ARG A 1 92 ? -14.655 -4.001 12.608 1.00 92.50 92 ARG A O 1
ATOM 710 N N . ALA A 1 93 ? -12.623 -3.335 13.263 1.00 91.44 93 ALA A N 1
ATOM 711 C CA . ALA A 1 93 ? -13.062 -2.010 13.702 1.00 91.44 93 ALA A CA 1
ATOM 712 C C . ALA A 1 93 ? -13.284 -1.042 12.525 1.00 91.44 93 ALA A C 1
ATOM 714 O O . ALA A 1 93 ? -14.069 -0.113 12.660 1.00 91.44 93 ALA A O 1
ATOM 715 N N . MET A 1 94 ? -12.616 -1.270 11.387 1.00 89.44 94 MET A N 1
ATOM 716 C CA . MET A 1 94 ? -12.851 -0.565 10.118 1.00 89.44 94 MET A CA 1
ATOM 717 C C . MET A 1 94 ? -14.056 -1.103 9.326 1.00 89.44 94 MET A C 1
ATOM 719 O O . MET A 1 94 ? -14.385 -0.545 8.278 1.00 89.44 94 MET A O 1
ATOM 723 N N . ASP A 1 95 ? -14.698 -2.186 9.771 1.00 85.19 95 ASP A N 1
ATOM 724 C CA . ASP A 1 95 ? -15.873 -2.729 9.090 1.00 85.19 95 ASP A CA 1
ATOM 725 C C . ASP A 1 95 ? -17.074 -1.781 9.251 1.00 85.19 95 ASP A C 1
ATOM 727 O O . ASP A 1 95 ? -17.280 -1.176 10.303 1.00 85.19 95 ASP A O 1
ATOM 731 N N . GLY A 1 96 ? -17.831 -1.581 8.173 1.00 78.50 96 GLY A N 1
ATOM 732 C CA . GLY A 1 96 ? -18.847 -0.526 8.072 1.00 78.50 96 GLY A CA 1
ATOM 733 C C . GLY A 1 96 ? -18.314 0.916 7.945 1.00 78.50 96 GLY A C 1
ATOM 734 O O . GLY A 1 96 ? -19.100 1.812 7.635 1.00 78.50 96 GLY A O 1
ATOM 735 N N . CYS A 1 97 ? -17.012 1.176 8.121 1.00 82.94 97 CYS A N 1
ATOM 736 C CA . CYS A 1 97 ? -16.423 2.493 7.853 1.00 82.94 97 CYS A CA 1
ATOM 737 C C . CYS A 1 97 ? -16.206 2.723 6.346 1.00 82.94 97 CYS A C 1
ATOM 739 O O . CYS A 1 97 ? -15.946 1.793 5.583 1.00 82.94 97 CYS A O 1
ATOM 741 N N . SER A 1 98 ? -16.226 3.987 5.912 1.00 86.19 98 SER A N 1
ATOM 742 C CA . SER A 1 98 ? -15.826 4.347 4.546 1.00 86.19 98 SER A CA 1
ATOM 743 C C . SER A 1 98 ? -14.301 4.295 4.410 1.00 86.19 98 SER A C 1
ATOM 745 O O . SER A 1 98 ? -13.591 5.163 4.926 1.00 86.19 98 SER A O 1
ATOM 747 N N . TYR A 1 99 ? -13.797 3.272 3.717 1.00 91.44 99 TYR A N 1
ATOM 748 C CA . TYR A 1 99 ? -12.379 3.111 3.406 1.00 91.44 99 TYR A CA 1
ATOM 749 C C . TYR A 1 99 ? -12.145 2.811 1.920 1.00 91.44 99 TYR A C 1
ATOM 751 O O . TYR A 1 99 ? -13.016 2.330 1.197 1.00 91.44 99 TYR A O 1
ATOM 759 N N . LYS A 1 100 ? -10.920 3.077 1.469 1.00 92.19 100 LYS A N 1
ATOM 760 C CA . LYS A 1 100 ? -10.397 2.776 0.141 1.00 92.19 100 LYS A CA 1
ATOM 761 C C . LYS A 1 100 ? -9.172 1.873 0.267 1.00 92.19 100 LYS A C 1
ATOM 763 O O . LYS A 1 100 ? -8.211 2.225 0.955 1.00 92.19 100 LYS A O 1
ATOM 768 N N . ALA A 1 101 ? -9.200 0.746 -0.437 1.00 92.25 101 ALA A N 1
ATOM 769 C CA . ALA A 1 101 ? -8.018 -0.070 -0.698 1.00 92.25 101 ALA A CA 1
ATOM 770 C C . ALA A 1 101 ? -7.219 0.499 -1.887 1.00 92.25 101 ALA A C 1
ATOM 772 O O . ALA A 1 101 ? -7.798 1.037 -2.836 1.00 92.25 101 ALA A O 1
ATOM 773 N N . ALA A 1 102 ? -5.895 0.367 -1.850 1.00 93.88 102 ALA A N 1
ATOM 774 C CA . ALA A 1 102 ? -4.996 0.710 -2.949 1.00 93.88 102 ALA A CA 1
ATOM 775 C C . ALA A 1 102 ? -3.815 -0.270 -3.016 1.00 93.88 102 ALA A C 1
ATOM 777 O O . ALA A 1 102 ? -3.396 -0.813 -1.993 1.00 93.88 102 ALA A O 1
ATOM 778 N N . ALA A 1 103 ? -3.266 -0.494 -4.215 1.00 91.75 103 ALA A N 1
ATOM 779 C CA . ALA A 1 103 ? -1.970 -1.153 -4.348 1.00 91.75 103 ALA A CA 1
ATOM 780 C C . ALA A 1 103 ? -0.922 -0.285 -3.635 1.00 91.75 103 ALA A C 1
ATOM 782 O O . ALA A 1 103 ? -0.808 0.908 -3.919 1.00 91.75 103 ALA A O 1
ATOM 783 N N . GLY A 1 104 ? -0.238 -0.875 -2.659 1.00 91.38 104 GLY A N 1
ATOM 784 C CA . GLY A 1 104 ? 0.558 -0.162 -1.672 1.00 91.38 104 GLY A CA 1
ATOM 785 C C . GLY A 1 104 ? 2.009 -0.613 -1.625 1.00 91.38 104 GLY A C 1
ATOM 786 O O . GLY A 1 104 ? 2.469 -1.420 -2.434 1.00 91.38 104 GLY A O 1
ATOM 787 N N . GLY A 1 105 ? 2.726 -0.108 -0.625 1.00 91.38 105 GLY A N 1
ATOM 788 C CA . GLY A 1 105 ? 4.127 -0.449 -0.379 1.00 91.38 105 GLY A CA 1
ATOM 789 C C . GLY A 1 105 ? 5.139 0.474 -1.067 1.00 91.38 105 GLY A C 1
ATOM 790 O O . GLY A 1 105 ? 4.957 0.966 -2.180 1.00 91.38 105 GLY A O 1
ATOM 791 N N . SER A 1 106 ? 6.250 0.717 -0.365 1.00 93.50 106 SER A N 1
ATOM 792 C CA . SER A 1 106 ? 7.246 1.734 -0.735 1.00 93.50 106 SER A CA 1
ATOM 793 C C . SER A 1 106 ? 7.919 1.473 -2.087 1.00 93.50 106 SER A C 1
ATOM 795 O O . SER A 1 106 ? 8.175 2.416 -2.830 1.00 93.50 106 SER A O 1
ATOM 797 N N . LEU A 1 107 ? 8.204 0.206 -2.410 1.00 95.75 107 LEU A N 1
ATOM 798 C CA . LEU A 1 107 ? 8.825 -0.171 -3.682 1.00 95.75 107 LEU A CA 1
ATOM 799 C C . LEU A 1 107 ? 7.848 -0.013 -4.852 1.00 95.75 107 LEU A C 1
ATOM 801 O O . LEU A 1 107 ? 8.204 0.575 -5.865 1.00 95.75 107 LEU A O 1
ATOM 805 N N . SER A 1 108 ? 6.614 -0.484 -4.697 1.00 94.44 108 SER A N 1
ATOM 806 C CA . SER A 1 108 ? 5.537 -0.364 -5.685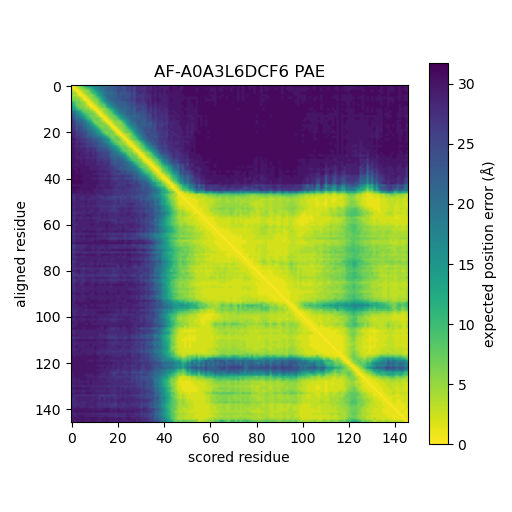 1.00 94.44 108 SER A CA 1
ATOM 807 C C . SER A 1 108 ? 5.320 1.099 -6.070 1.00 94.44 108 SER A C 1
ATOM 809 O O . SER A 1 108 ? 5.335 1.449 -7.247 1.00 94.44 108 SER A O 1
ATOM 811 N N . ASN A 1 109 ? 5.231 1.974 -5.063 1.00 95.44 109 ASN A N 1
ATOM 812 C CA . ASN A 1 109 ? 5.090 3.415 -5.255 1.00 95.44 109 ASN A CA 1
ATOM 813 C C . ASN A 1 109 ? 6.309 4.042 -5.956 1.00 95.44 109 ASN A C 1
ATOM 815 O O . ASN A 1 109 ? 6.129 4.890 -6.829 1.00 95.44 109 ASN A O 1
ATOM 819 N N . LEU A 1 110 ? 7.533 3.602 -5.634 1.00 96.19 110 LEU A N 1
ATOM 820 C CA . LEU A 1 110 ? 8.756 4.043 -6.318 1.00 96.19 110 LEU A CA 1
ATOM 821 C C . LEU A 1 110 ? 8.764 3.633 -7.799 1.00 96.19 110 LEU A C 1
ATOM 823 O O . LEU A 1 110 ? 9.044 4.466 -8.655 1.00 96.19 110 LEU A O 1
ATOM 827 N N . LEU A 1 111 ? 8.437 2.376 -8.112 1.00 95.50 111 LEU A N 1
ATOM 828 C CA . LEU A 1 111 ? 8.434 1.858 -9.485 1.00 95.50 111 LEU A CA 1
ATOM 829 C C . LEU A 1 1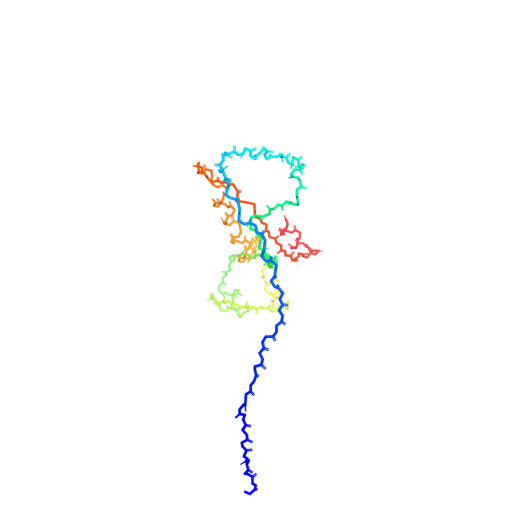11 ? 7.326 2.500 -10.333 1.00 95.50 111 LEU A C 1
ATOM 831 O O . LEU A 1 111 ? 7.572 2.869 -11.477 1.00 95.50 111 LEU A O 1
ATOM 835 N N . VAL A 1 112 ? 6.135 2.718 -9.763 1.00 93.75 112 VAL A N 1
ATOM 836 C CA . VAL A 1 112 ? 5.034 3.440 -10.429 1.00 93.75 112 VAL A CA 1
ATOM 837 C C . VAL A 1 112 ? 5.386 4.912 -10.665 1.00 93.75 112 VAL A C 1
ATOM 839 O O . VAL A 1 112 ? 5.045 5.460 -11.714 1.00 93.75 112 VAL A O 1
ATOM 842 N N . ALA A 1 113 ? 6.085 5.566 -9.732 1.00 94.31 113 ALA A N 1
ATOM 843 C CA . ALA A 1 113 ? 6.597 6.919 -9.944 1.00 94.31 113 ALA A CA 1
ATOM 844 C C . ALA A 1 113 ? 7.672 6.948 -11.044 1.00 94.31 113 ALA A C 1
ATOM 846 O O . ALA A 1 113 ? 7.610 7.796 -11.932 1.00 94.31 113 ALA A O 1
ATOM 847 N N . LEU A 1 114 ? 8.608 5.993 -11.033 1.00 93.81 114 LEU A N 1
ATOM 848 C CA . LEU A 1 114 ? 9.663 5.877 -12.038 1.00 93.81 114 LEU A CA 1
ATOM 849 C C . LEU A 1 114 ? 9.096 5.618 -13.441 1.00 93.81 114 LEU A C 1
ATOM 851 O O . LEU A 1 114 ? 9.545 6.252 -14.387 1.00 93.81 114 LEU A O 1
ATOM 855 N N . ALA A 1 115 ? 8.070 4.772 -13.573 1.00 91.81 115 ALA A N 1
ATOM 856 C CA . ALA A 1 115 ? 7.379 4.539 -14.842 1.00 91.81 115 ALA A CA 1
ATOM 857 C C . ALA A 1 115 ? 6.692 5.809 -15.360 1.00 91.81 115 ALA A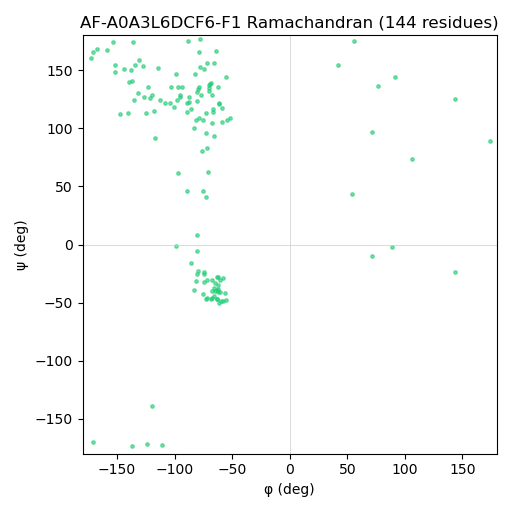 C 1
ATOM 859 O O . ALA A 1 115 ? 6.890 6.201 -16.504 1.00 91.81 115 ALA A O 1
ATOM 860 N N . ARG A 1 116 ? 5.963 6.530 -14.497 1.00 91.19 116 ARG A N 1
ATOM 861 C CA . ARG A 1 116 ? 5.310 7.802 -14.866 1.00 91.19 116 ARG A CA 1
ATOM 862 C C . ARG A 1 116 ? 6.292 8.900 -15.285 1.00 91.19 116 ARG A C 1
ATOM 864 O O . ARG A 1 116 ? 5.913 9.773 -16.058 1.00 91.19 116 ARG A O 1
ATOM 871 N N . LEU A 1 117 ? 7.524 8.868 -14.778 1.00 88.94 117 LEU A N 1
ATOM 872 C CA . LEU A 1 117 ? 8.599 9.775 -15.190 1.00 88.94 117 LEU A CA 1
ATOM 873 C C . LEU A 1 117 ? 9.304 9.286 -16.469 1.00 88.94 117 LEU A C 1
ATOM 875 O O . LEU A 1 117 ? 9.613 10.102 -17.334 1.00 88.94 117 LEU A O 1
ATOM 879 N N . GLY A 1 118 ? 9.526 7.975 -16.607 1.00 84.56 118 GLY A N 1
ATOM 880 C CA . GLY A 1 118 ? 10.222 7.344 -17.735 1.00 84.56 118 GLY A CA 1
ATOM 881 C C . GLY A 1 118 ? 9.412 7.268 -19.033 1.00 84.56 118 GLY A C 1
ATOM 882 O O . GLY A 1 118 ? 9.988 7.406 -20.105 1.00 84.56 118 GLY A O 1
ATOM 883 N N . SER A 1 119 ? 8.085 7.130 -18.960 1.00 75.75 119 SER A N 1
ATOM 884 C CA . SER A 1 119 ? 7.180 7.196 -20.124 1.00 75.75 119 SER A CA 1
ATOM 885 C C . SER A 1 119 ? 6.862 8.637 -20.569 1.00 75.75 119 SER A C 1
ATOM 887 O O . SER A 1 119 ? 5.989 8.857 -21.411 1.00 75.75 119 SER A O 1
ATOM 889 N N . SER A 1 120 ? 7.530 9.649 -20.002 1.00 67.75 120 SER A N 1
ATOM 890 C CA . SER A 1 120 ? 7.354 11.048 -20.402 1.00 67.75 120 SER A CA 1
ATOM 891 C C . SER A 1 120 ? 7.995 11.298 -21.770 1.00 67.75 120 SER A C 1
ATOM 893 O O . SER A 1 120 ? 9.217 11.266 -21.902 1.00 67.75 120 SER A O 1
ATOM 895 N N . GLN A 1 121 ? 7.174 11.586 -22.786 1.00 60.47 121 GLN A N 1
ATOM 896 C CA . GLN A 1 121 ? 7.575 11.755 -24.195 1.00 60.47 121 GLN A CA 1
ATOM 897 C C . GLN A 1 121 ? 8.339 13.069 -24.487 1.00 60.47 121 GLN A C 1
ATOM 899 O O . GLN A 1 121 ? 8.132 13.717 -25.513 1.00 60.47 121 GLN A O 1
ATOM 904 N N . SER A 1 122 ? 9.244 13.477 -23.595 1.00 63.53 122 SER A N 1
ATOM 905 C CA . SER A 1 122 ? 10.235 14.512 -23.890 1.00 63.53 122 SER A CA 1
ATOM 906 C C . SER A 1 122 ? 11.203 13.974 -24.946 1.00 63.53 122 SER A C 1
ATOM 908 O O . SER A 1 122 ? 11.886 12.973 -24.715 1.00 63.53 122 SER A O 1
ATOM 910 N N . ALA A 1 123 ? 11.227 14.603 -26.122 1.00 60.09 123 ALA A N 1
ATOM 911 C CA . ALA A 1 123 ? 11.895 14.074 -27.309 1.00 60.09 123 ALA A CA 1
ATOM 912 C C . ALA A 1 123 ? 13.404 13.845 -27.082 1.00 60.09 123 ALA A C 1
ATOM 914 O O . ALA A 1 123 ? 14.189 14.791 -27.063 1.00 60.09 123 ALA A O 1
ATOM 915 N N . GLY A 1 124 ? 13.796 12.576 -26.928 1.00 67.94 124 GLY A N 1
ATOM 916 C CA . GLY A 1 124 ? 15.187 12.150 -26.737 1.00 67.94 124 GLY A CA 1
ATOM 917 C C . GLY A 1 124 ? 15.373 10.972 -25.773 1.00 67.94 124 GLY A C 1
ATOM 918 O O . GLY A 1 124 ? 16.364 10.256 -25.895 1.00 67.94 124 GLY A O 1
ATOM 919 N N . CYS A 1 125 ? 14.433 10.729 -24.853 1.00 66.62 125 CYS A N 1
ATOM 920 C CA . CYS A 1 125 ? 14.515 9.607 -23.908 1.00 66.62 125 CYS A CA 1
ATOM 921 C C . CYS A 1 125 ? 13.775 8.353 -24.421 1.00 66.62 125 CYS A C 1
ATOM 923 O O . CYS A 1 125 ? 12.637 8.481 -24.879 1.00 66.62 125 CYS A O 1
ATOM 925 N N . PRO A 1 126 ? 14.363 7.144 -24.319 1.00 77.62 126 PRO A N 1
ATOM 926 C CA . PRO A 1 126 ? 13.634 5.892 -24.511 1.00 77.62 126 PRO A CA 1
ATOM 927 C C . PRO A 1 126 ? 12.737 5.582 -23.301 1.00 77.62 126 PRO A C 1
ATOM 929 O O . PRO A 1 126 ? 13.060 5.944 -22.168 1.00 77.62 126 PRO A O 1
ATOM 932 N N . GLU A 1 127 ? 11.631 4.875 -23.534 1.00 85.19 127 GLU A N 1
ATOM 933 C CA . GLU A 1 127 ? 10.745 4.398 -22.467 1.00 85.19 127 GLU A CA 1
ATOM 934 C C . GLU A 1 127 ? 11.413 3.285 -21.640 1.00 85.19 127 GLU A C 1
ATOM 936 O O . GLU A 1 127 ? 12.006 2.358 -22.193 1.00 85.19 127 GLU A O 1
ATOM 941 N N . LEU A 1 128 ? 11.304 3.373 -20.310 1.00 88.56 128 LEU A N 1
ATOM 942 C CA . LEU A 1 128 ? 11.925 2.433 -19.372 1.00 88.56 128 LEU A CA 1
ATOM 943 C C . LEU A 1 128 ? 11.026 1.222 -19.101 1.00 88.56 128 LEU A C 1
ATOM 945 O O . LEU A 1 128 ? 9.926 1.365 -18.563 1.00 88.56 128 LEU A O 1
ATOM 949 N N . LYS A 1 129 ? 11.530 0.011 -19.358 1.00 91.50 129 LYS A N 1
ATOM 950 C CA . LYS A 1 129 ? 10.839 -1.233 -18.997 1.00 91.50 129 LYS A CA 1
ATOM 951 C C . LYS A 1 129 ? 11.038 -1.530 -17.515 1.00 91.50 129 LYS A C 1
ATOM 953 O O . LYS A 1 129 ? 12.131 -1.909 -17.090 1.00 91.50 129 LYS A O 1
ATOM 958 N N . ILE A 1 130 ? 9.978 -1.386 -16.722 1.00 94.06 130 ILE A N 1
ATOM 959 C CA . ILE A 1 130 ? 10.027 -1.491 -15.257 1.00 94.06 130 ILE A CA 1
ATOM 960 C C . ILE A 1 130 ? 9.114 -2.620 -14.764 1.00 94.06 130 ILE A C 1
ATOM 962 O O . ILE A 1 130 ? 7.930 -2.641 -15.091 1.00 94.06 130 ILE A O 1
ATOM 966 N N . ALA A 1 131 ? 9.648 -3.517 -13.930 1.00 94.12 131 ALA A N 1
ATOM 967 C CA . ALA A 1 131 ? 8.905 -4.617 -13.314 1.00 94.12 131 ALA A CA 1
ATOM 968 C C . ALA A 1 131 ? 9.060 -4.677 -11.787 1.00 94.12 131 ALA A C 1
ATOM 970 O O . ALA A 1 131 ? 10.084 -4.290 -11.217 1.00 94.12 131 ALA A O 1
ATOM 971 N N . LEU A 1 132 ? 8.041 -5.243 -11.135 1.00 94.00 132 LEU A N 1
ATOM 972 C CA . LEU A 1 132 ? 8.053 -5.649 -9.731 1.00 94.00 132 LEU A CA 1
ATOM 973 C C . LEU A 1 132 ? 7.980 -7.180 -9.646 1.00 94.00 132 LEU A C 1
ATOM 975 O O . LEU A 1 132 ? 7.031 -7.784 -10.140 1.00 94.00 132 LEU A O 1
ATOM 979 N N . ALA A 1 133 ? 8.940 -7.795 -8.961 1.00 94.44 133 ALA A N 1
ATOM 980 C CA . ALA A 1 133 ? 8.872 -9.181 -8.518 1.00 94.44 133 ALA A CA 1
ATOM 981 C C . ALA A 1 133 ? 8.542 -9.240 -7.019 1.00 94.44 133 ALA A C 1
ATOM 983 O O . ALA A 1 133 ? 9.124 -8.519 -6.206 1.00 94.44 133 ALA A O 1
ATOM 984 N N . GLY A 1 134 ? 7.629 -10.130 -6.637 1.00 92.50 134 GLY A N 1
ATOM 985 C CA . GLY A 1 134 ? 7.222 -10.318 -5.248 1.00 92.50 134 GLY A CA 1
ATOM 986 C C . GLY A 1 134 ? 6.300 -11.520 -5.079 1.00 92.50 134 GLY A C 1
ATOM 987 O O . GLY A 1 134 ? 5.695 -11.990 -6.041 1.00 92.50 134 GLY A O 1
ATOM 988 N N . SER A 1 135 ? 6.189 -12.022 -3.849 1.00 93.75 135 SER A N 1
ATOM 989 C CA . SER A 1 135 ? 5.196 -13.050 -3.516 1.00 93.75 135 SER A CA 1
ATOM 990 C C . SER A 1 135 ? 3.819 -12.409 -3.338 1.00 93.75 135 SER A C 1
ATOM 992 O O . SER A 1 135 ? 3.703 -11.373 -2.682 1.00 93.75 135 SER A O 1
ATOM 994 N N . VAL A 1 136 ? 2.785 -13.026 -3.914 1.00 94.06 136 VAL A N 1
ATOM 995 C CA . VAL A 1 136 ? 1.398 -12.538 -3.916 1.00 94.06 136 VAL A CA 1
ATOM 996 C C . VAL A 1 136 ? 0.473 -13.681 -3.505 1.00 94.06 136 VAL A C 1
ATOM 998 O O . VAL A 1 136 ? 0.566 -14.776 -4.057 1.00 94.06 136 VAL A O 1
ATOM 1001 N N . GLY A 1 137 ? -0.427 -13.432 -2.553 1.00 93.12 137 GLY A N 1
ATOM 1002 C CA . GLY A 1 137 ? -1.329 -14.454 -2.020 1.00 93.12 137 GLY A CA 1
ATOM 1003 C C . GLY A 1 137 ? -2.357 -14.992 -3.026 1.00 93.12 137 GLY A C 1
ATOM 1004 O O . GLY A 1 137 ? -2.743 -14.327 -3.995 1.00 93.12 137 GLY A O 1
ATOM 1005 N N . SER A 1 138 ? -2.846 -16.204 -2.764 1.00 95.69 138 SER A N 1
ATOM 1006 C CA . SER A 1 138 ? -3.976 -16.829 -3.476 1.00 95.69 138 SER A CA 1
ATOM 1007 C C . SER A 1 138 ? -5.311 -16.473 -2.806 1.00 95.69 138 SER A C 1
ATOM 1009 O O . SER A 1 138 ? -6.141 -17.336 -2.534 1.00 95.69 138 SER A O 1
ATOM 1011 N N . ASP A 1 139 ? -5.477 -15.192 -2.483 1.00 93.62 139 ASP A N 1
ATOM 1012 C CA . ASP A 1 139 ? -6.569 -14.629 -1.686 1.00 93.62 139 ASP A CA 1
ATOM 1013 C C . ASP A 1 139 ? -7.106 -13.327 -2.333 1.00 93.62 139 ASP A C 1
ATOM 1015 O O . ASP A 1 139 ? -6.537 -12.863 -3.331 1.00 93.62 139 ASP A O 1
ATOM 1019 N N . PRO A 1 140 ? -8.195 -12.716 -1.823 1.00 92.75 140 PRO A N 1
ATOM 1020 C CA . PRO A 1 140 ? -8.764 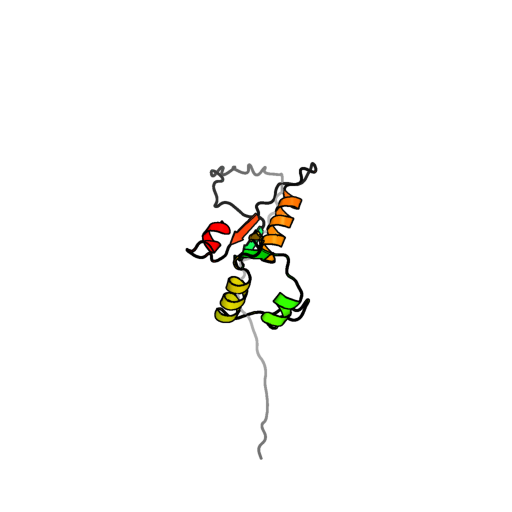-11.502 -2.411 1.00 92.75 140 PRO A CA 1
ATOM 1021 C C . PRO A 1 140 ? -7.817 -10.291 -2.440 1.00 92.75 140 PRO A C 1
ATOM 1023 O O . PRO A 1 140 ? -7.906 -9.492 -3.366 1.00 92.75 140 PRO A O 1
ATOM 1026 N N . LEU A 1 141 ? -6.888 -10.155 -1.486 1.00 91.94 141 LEU A N 1
ATOM 1027 C CA . LEU A 1 141 ? -5.914 -9.054 -1.461 1.00 91.94 141 LEU A CA 1
ATOM 1028 C C . LEU A 1 141 ? -4.815 -9.284 -2.498 1.00 91.94 141 LEU A C 1
ATOM 1030 O O . LEU A 1 141 ? -4.459 -8.375 -3.243 1.00 91.94 141 LEU A O 1
ATOM 1034 N N . GLY A 1 142 ? -4.327 -10.523 -2.597 1.00 93.06 142 GLY A N 1
ATOM 1035 C CA . GLY A 1 142 ? -3.414 -10.927 -3.662 1.00 93.06 142 GLY A CA 1
ATOM 1036 C C . GLY A 1 142 ? -4.044 -10.840 -5.055 1.00 93.06 142 GLY A C 1
ATOM 1037 O O . GLY A 1 142 ? -3.348 -10.594 -6.032 1.00 93.06 142 GLY A O 1
ATOM 1038 N N . SER A 1 143 ? -5.366 -10.987 -5.152 1.00 93.94 143 SER A N 1
ATOM 1039 C CA . SER A 1 143 ? -6.126 -10.813 -6.397 1.00 93.94 143 SER A CA 1
ATOM 1040 C C . SER A 1 143 ? -6.416 -9.347 -6.730 1.00 93.94 143 SER A C 1
ATOM 1042 O O . SER A 1 143 ? -6.554 -9.024 -7.900 1.00 93.94 143 SER A O 1
ATOM 1044 N N . PHE A 1 144 ? -6.463 -8.466 -5.727 1.00 93.44 144 PHE A N 1
ATOM 1045 C CA . PHE A 1 144 ? -6.596 -7.013 -5.885 1.00 93.44 144 PHE A CA 1
ATOM 1046 C C . PHE A 1 144 ? -5.268 -6.311 -6.236 1.00 93.44 144 PHE A C 1
ATOM 1048 O O . PHE A 1 144 ? -5.278 -5.206 -6.769 1.00 93.44 144 PHE A O 1
ATOM 1055 N N . TYR A 1 145 ? -4.122 -6.920 -5.911 1.00 91.44 145 TYR A N 1
ATOM 1056 C CA . TYR A 1 145 ? -2.794 -6.336 -6.151 1.00 91.44 145 TYR A CA 1
ATOM 1057 C C . TYR A 1 145 ? -2.235 -6.601 -7.570 1.00 91.44 145 TYR A C 1
ATOM 1059 O O . TYR A 1 145 ? -1.267 -5.950 -7.960 1.00 91.44 145 TYR A O 1
ATOM 1067 N N . ARG A 1 146 ? -2.801 -7.557 -8.322 1.00 86.56 146 ARG A N 1
ATOM 1068 C CA . ARG A 1 146 ? -2.399 -7.871 -9.709 1.00 86.56 146 ARG A CA 1
ATOM 1069 C C . ARG A 1 146 ? -3.156 -7.013 -10.720 1.00 86.56 146 ARG A C 1
ATOM 1071 O O . ARG A 1 146 ? -2.506 -6.632 -11.713 1.00 86.56 146 ARG A O 1
#

Radius of gyration: 34.0 Å; Cα contacts (8 Å, |Δi|>4): 106; chains: 1; bounding box: 88×36×76 Å

InterPro domains:
  IPR029056 Ribokinase-like [G3DSA:3.40.1190.20] (51-146)
  IPR029056 Ribokinase-like [SSF53613] (48-146)
  IPR052700 Carbohydrate kinase PfkB-like [PTHR43320] (45-146)

Organism: Zea mays (NCBI:txid4577)

Secondary structure (DSSP, 8-state):
----------------------------PPP-------------S---SEEEE---EEEEEE---HHHHHHHT--TT------HHHHHHHHHHTTTS-EEEEEE-HHHHHHHHHHHHHT---TTPPPP-EEEE----SSHHHHH--

Sequence (146 aa):
MDRAPERAPPGASESDDEEEHGLRGGKRDGEVDDALELSAPAVGPERWDVLGLGQAMVDFSGMVDDEFLERLSIEKGARKVINHEERGRVLRAMDGCSYKAAAGGSLSNLLVALARLGSSQSAGCPELKIALAGSVGSDPLGSFYR

Mean predicted aligned error: 16.03 Å

Solvent-accessible surface area (backbone atoms only — not comparable to full-atom values): 10215 Å² total; per-residue (Å²): 139,80,87,87,80,91,85,85,91,92,84,89,78,92,89,86,88,86,85,90,82,81,95,73,93,78,85,89,75,91,80,81,84,79,78,78,80,82,80,66,81,87,77,64,78,89,76,60,78,40,76,47,80,51,72,67,44,72,40,78,47,62,85,79,59,70,67,61,28,61,77,67,72,49,65,91,90,66,88,80,94,70,56,76,65,56,49,51,51,52,55,60,70,49,55,95,53,73,63,46,80,41,80,27,49,74,65,55,54,49,52,54,51,49,41,66,60,35,65,47,85,56,92,87,65,74,70,59,42,72,49,77,48,58,69,69,56,99,45,75,67,34,62,68,62,110

Foldseek 3Di:
DDDDDDDDDDDDDDDDDDDDDDDDDDDDDDDDDPPDDPPDPPPDPPDAPAEAEDAWDKDKAADDDVVLCVVLVHDVPDDDDDDPVSVVVNVVSCPVGDIDIDGDDDVVVVQVVVQVVQPPPPPPGDRGRYYYDYDADPDVSSVVND